Protein AF-A0A024X9T9-F1 (afdb_monomer_lite)

pLDDT: mean 81.85, std 11.1, range [50.44, 95.12]

Radius of gyration: 15.65 Å; chains: 1; bounding box: 32×26×50 Å

Organism: Plasmodium falciparum (isolate Camp / Malaysia) (NCBI:txid5835)

Foldseek 3Di:
DDDKDKDKDKDADDDDCVPDVQDPVNVVVVLVVQVPDPDDPQVVVVVVVLVVLCVPPNDPVCCQQCVQWGWPDDDSVRRMTMIMGIPHRD

Structure (mmCIF, N/CA/C/O backbone):
data_AF-A0A024X9T9-F1
#
_entry.id   AF-A0A024X9T9-F1
#
loop_
_atom_site.group_PDB
_atom_site.id
_atom_site.type_symbol
_atom_site.label_atom_id
_atom_site.label_alt_id
_atom_site.label_comp_id
_atom_site.label_asym_id
_atom_site.label_entity_id
_atom_site.label_seq_id
_atom_site.pdbx_PDB_ins_code
_atom_site.Cartn_x
_atom_site.Cartn_y
_atom_site.Cartn_z
_atom_site.occupancy
_atom_site.B_iso_or_equiv
_atom_site.auth_seq_id
_atom_site.auth_comp_id
_atom_site.auth_asym_id
_atom_site.auth_atom_id
_atom_site.pdbx_PDB_model_num
ATOM 1 N N . MET A 1 1 ? 9.296 -2.477 -29.868 1.00 61.12 1 MET A N 1
ATOM 2 C CA . MET A 1 1 ? 8.922 -1.812 -28.599 1.00 61.12 1 MET A CA 1
ATOM 3 C C . MET A 1 1 ? 7.997 -2.748 -27.840 1.00 61.12 1 MET A C 1
ATOM 5 O O . MET A 1 1 ? 7.037 -3.216 -28.438 1.00 61.12 1 MET A O 1
ATOM 9 N N . VAL A 1 2 ? 8.303 -3.080 -26.584 1.00 68.44 2 VAL A N 1
ATOM 10 C CA . VAL A 1 2 ? 7.422 -3.920 -25.748 1.00 68.44 2 VAL A CA 1
ATOM 11 C C . VAL A 1 2 ? 6.157 -3.120 -25.422 1.00 68.44 2 VAL A C 1
ATOM 13 O O . VAL A 1 2 ? 6.248 -1.938 -25.087 1.00 68.44 2 VAL A O 1
ATOM 16 N N . LYS A 1 3 ? 4.976 -3.729 -25.569 1.00 78.19 3 LYS A N 1
ATOM 17 C CA . LYS A 1 3 ? 3.698 -3.082 -25.251 1.00 78.19 3 LYS A CA 1
ATOM 18 C C . LYS A 1 3 ? 3.629 -2.819 -23.743 1.00 78.19 3 LYS A C 1
ATOM 20 O O . LYS A 1 3 ? 3.875 -3.719 -22.944 1.00 78.19 3 LYS A O 1
ATOM 25 N N . LYS A 1 4 ? 3.315 -1.578 -23.363 1.00 80.31 4 LYS A N 1
ATOM 26 C CA . LYS A 1 4 ? 3.096 -1.218 -21.962 1.00 80.31 4 LYS A CA 1
ATOM 27 C C . LYS A 1 4 ? 1.715 -1.703 -21.537 1.00 80.31 4 LYS A C 1
ATOM 29 O O . LYS A 1 4 ? 0.711 -1.159 -21.994 1.00 80.31 4 LYS A O 1
ATOM 34 N N . ASP A 1 5 ? 1.687 -2.672 -20.636 1.00 85.94 5 ASP A N 1
ATOM 35 C CA . ASP A 1 5 ? 0.467 -3.182 -20.029 1.00 85.94 5 ASP A CA 1
ATOM 36 C C . ASP A 1 5 ? 0.316 -2.597 -18.625 1.00 85.94 5 ASP A C 1
ATOM 38 O O . ASP A 1 5 ? 1.274 -2.506 -17.850 1.00 85.94 5 ASP A O 1
ATOM 42 N N . ASN A 1 6 ? -0.902 -2.159 -18.313 1.00 88.62 6 ASN A N 1
ATOM 43 C CA . ASN A 1 6 ? -1.257 -1.733 -16.968 1.00 88.62 6 ASN A CA 1
ATOM 44 C C . ASN A 1 6 ? -1.629 -2.971 -16.151 1.00 88.62 6 ASN A C 1
ATOM 46 O O . ASN A 1 6 ? -2.370 -3.832 -16.619 1.00 88.62 6 ASN A O 1
ATOM 50 N N . ILE A 1 7 ? -1.125 -3.032 -14.926 1.00 90.44 7 ILE A N 1
ATOM 51 C CA . ILE A 1 7 ? -1.399 -4.097 -13.968 1.00 90.44 7 ILE A CA 1
ATOM 52 C C . ILE A 1 7 ? -2.104 -3.454 -12.779 1.00 90.44 7 ILE A C 1
ATOM 54 O O . ILE A 1 7 ? -1.634 -2.445 -12.248 1.00 90.44 7 ILE A O 1
ATOM 58 N N . TRP A 1 8 ? -3.219 -4.045 -12.359 1.00 93.88 8 TRP A N 1
ATOM 59 C CA . TRP A 1 8 ? -3.954 -3.636 -11.168 1.00 93.88 8 TRP A CA 1
ATOM 60 C C . TRP A 1 8 ? -3.881 -4.746 -10.133 1.00 93.88 8 TRP A C 1
ATOM 62 O O . TRP A 1 8 ? -4.175 -5.899 -10.438 1.00 93.88 8 TRP A O 1
ATOM 72 N N . VAL A 1 9 ? -3.493 -4.392 -8.914 1.00 93.12 9 VAL A N 1
ATOM 73 C CA . VAL A 1 9 ? -3.391 -5.325 -7.794 1.00 93.12 9 VAL A CA 1
ATOM 74 C C . VAL A 1 9 ? -4.387 -4.888 -6.733 1.00 93.12 9 VAL A C 1
ATOM 76 O O . VAL A 1 9 ? -4.279 -3.783 -6.201 1.00 93.12 9 VAL A O 1
ATOM 79 N N . LEU A 1 10 ? -5.369 -5.746 -6.451 1.00 95.12 10 LEU A N 1
ATOM 80 C CA . LEU A 1 10 ? -6.282 -5.569 -5.328 1.00 95.12 10 LEU A CA 1
ATOM 81 C C . LEU A 1 10 ? -5.595 -6.066 -4.056 1.00 95.12 10 LEU A C 1
ATOM 83 O O . LEU A 1 10 ? -5.195 -7.226 -3.966 1.00 95.12 10 LEU A O 1
ATOM 87 N N . CYS A 1 11 ? -5.488 -5.189 -3.069 1.00 93.06 11 CYS A N 1
ATOM 88 C CA . CYS A 1 11 ? -4.879 -5.470 -1.782 1.00 93.06 11 CYS A CA 1
ATOM 89 C C . CYS A 1 11 ? -5.900 -5.285 -0.665 1.00 93.06 11 CYS A C 1
ATOM 91 O O . CYS A 1 11 ? -6.798 -4.446 -0.752 1.00 93.06 11 CYS A O 1
ATOM 93 N N . LYS A 1 12 ? -5.729 -6.056 0.409 1.00 91.19 12 LYS A N 1
ATOM 94 C CA . LYS A 1 12 ? -6.526 -5.949 1.627 1.00 91.19 12 LYS A CA 1
ATOM 95 C C . LYS A 1 12 ? -5.612 -5.618 2.803 1.00 91.19 12 LYS A C 1
ATOM 97 O O . LYS A 1 12 ? -4.541 -6.205 2.938 1.00 91.19 12 LYS A O 1
ATOM 102 N N . LEU A 1 13 ? -6.030 -4.651 3.610 1.00 85.69 13 LEU A N 1
ATOM 103 C CA . LEU A 1 13 ? -5.375 -4.245 4.844 1.00 85.69 13 LEU A CA 1
ATOM 104 C C . LEU A 1 13 ? -5.731 -5.247 5.939 1.00 85.69 13 LEU A C 1
ATOM 106 O O . LEU A 1 13 ? -6.907 -5.490 6.221 1.00 85.69 13 LEU A O 1
ATOM 110 N N . TYR A 1 14 ? -4.695 -5.806 6.548 1.00 80.19 14 TYR A N 1
ATOM 111 C CA . TYR A 1 14 ? -4.792 -6.697 7.692 1.00 80.19 14 TYR A CA 1
ATOM 112 C C . TYR A 1 14 ? -3.960 -6.123 8.835 1.00 80.19 14 TYR A C 1
ATOM 114 O O . TYR A 1 14 ? -2.884 -5.572 8.600 1.00 80.19 14 TYR A O 1
ATOM 122 N N . LEU A 1 15 ? -4.465 -6.262 10.056 1.00 73.12 15 LEU A N 1
ATOM 123 C CA . LEU A 1 15 ? -3.655 -6.138 11.260 1.00 73.12 15 LEU A CA 1
ATOM 124 C C . LEU A 1 15 ? -3.020 -7.506 11.500 1.00 73.12 15 LEU A C 1
ATOM 126 O O . LEU A 1 15 ? -3.707 -8.525 11.449 1.00 73.12 15 LEU A O 1
ATOM 130 N N . ASP A 1 16 ? -1.701 -7.539 11.661 1.00 67.12 16 ASP A N 1
ATOM 131 C CA . ASP A 1 16 ? -1.000 -8.791 11.922 1.00 67.12 16 ASP A CA 1
ATOM 132 C C . ASP A 1 16 ? -1.215 -9.193 13.388 1.00 67.12 16 ASP A C 1
ATOM 134 O O . ASP A 1 16 ? -0.714 -8.542 14.305 1.00 67.12 16 ASP A O 1
ATOM 138 N N . GLU A 1 17 ? -1.959 -10.277 13.608 1.00 60.06 17 GLU A N 1
ATOM 139 C CA . GLU A 1 17 ? -2.214 -10.857 14.935 1.00 60.06 17 GLU A CA 1
ATOM 140 C C . GLU A 1 17 ? -0.935 -11.443 15.571 1.00 60.06 17 GLU A C 1
ATOM 142 O O . GLU A 1 17 ? -0.907 -11.758 16.761 1.00 60.06 17 GLU A O 1
ATOM 147 N N . LYS A 1 18 ? 0.151 -11.608 14.800 1.00 55.66 18 LYS A N 1
ATOM 148 C CA . LYS A 1 18 ? 1.339 -12.354 15.242 1.00 55.66 18 LYS A CA 1
ATOM 149 C C . LYS A 1 18 ? 2.208 -11.651 16.281 1.00 55.66 18 LYS A C 1
ATOM 151 O O . LYS A 1 18 ? 2.980 -12.336 16.945 1.00 55.66 18 LYS A O 1
ATOM 156 N N . ASN A 1 19 ? 2.089 -10.334 16.453 1.00 50.44 19 ASN A N 1
ATOM 157 C CA . ASN A 1 19 ? 2.919 -9.590 17.414 1.00 50.44 19 ASN A CA 1
ATOM 158 C C . ASN A 1 19 ? 2.187 -9.151 18.683 1.00 50.44 19 ASN A C 1
ATOM 160 O O . ASN A 1 19 ? 2.827 -8.692 19.624 1.00 50.44 19 ASN A O 1
ATOM 164 N N . THR A 1 20 ? 0.874 -9.344 18.757 1.00 51.59 20 THR A N 1
ATOM 165 C CA . THR A 1 20 ? 0.091 -8.988 19.939 1.00 51.59 20 THR A CA 1
ATOM 166 C C . THR A 1 20 ? -1.237 -9.719 19.858 1.00 51.59 20 THR A C 1
ATOM 168 O O . THR A 1 20 ? -1.899 -9.654 18.826 1.00 51.59 20 THR A O 1
ATOM 171 N N . GLN A 1 21 ? -1.657 -10.354 20.954 1.00 55.16 21 GLN A N 1
ATOM 172 C CA . GLN A 1 21 ? -3.067 -10.662 21.201 1.00 55.16 21 GLN A CA 1
ATOM 173 C C . GLN A 1 21 ? -3.833 -9.330 21.284 1.00 55.16 21 GLN A C 1
ATOM 175 O O . GLN A 1 21 ? -4.152 -8.854 22.371 1.00 55.16 21 GLN A O 1
ATOM 180 N N . LEU A 1 22 ? -4.033 -8.668 20.143 1.00 57.50 22 LEU A N 1
ATOM 181 C CA . LEU A 1 22 ? -4.843 -7.468 20.052 1.00 57.50 22 LEU A CA 1
ATOM 182 C C . LEU A 1 22 ? -6.278 -7.923 20.277 1.00 57.50 22 LEU A C 1
ATOM 184 O O . LEU A 1 22 ? -6.863 -8.635 19.462 1.00 57.50 22 LEU A O 1
ATOM 188 N N . ASN A 1 23 ? -6.848 -7.552 21.418 1.00 63.81 23 ASN A N 1
ATOM 189 C CA . ASN A 1 23 ? -8.281 -7.725 21.614 1.00 63.81 23 ASN A CA 1
ATOM 190 C C . ASN A 1 23 ? -9.011 -6.863 20.573 1.00 63.81 23 ASN A C 1
ATOM 192 O O . ASN A 1 23 ? -8.530 -5.783 20.237 1.00 63.81 23 ASN A O 1
ATOM 196 N N . LYS A 1 24 ? -10.197 -7.287 20.111 1.00 67.00 24 LYS A N 1
ATOM 197 C CA . LYS A 1 24 ? -11.012 -6.557 19.109 1.00 67.00 24 LYS A CA 1
ATOM 198 C C . LYS A 1 24 ? -11.129 -5.044 19.374 1.00 67.00 24 LYS A C 1
ATOM 200 O O . LYS A 1 24 ? -11.132 -4.257 18.439 1.00 67.00 24 LYS A O 1
ATOM 205 N N . LEU A 1 25 ? -11.149 -4.643 20.648 1.00 66.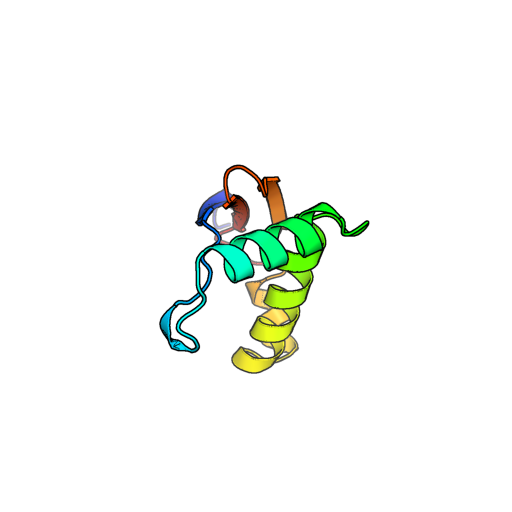56 25 LEU A N 1
ATOM 206 C CA . LEU A 1 25 ? -11.127 -3.240 21.081 1.00 66.56 25 LEU A CA 1
ATOM 207 C C . LEU A 1 25 ? -9.920 -2.451 20.543 1.00 66.56 25 LEU A C 1
ATOM 209 O O . LEU A 1 25 ? -10.083 -1.330 20.082 1.00 66.56 25 LEU A O 1
ATOM 213 N N . GLN A 1 26 ? -8.722 -3.036 20.567 1.00 69.50 26 GLN A N 1
ATOM 214 C CA . GLN A 1 26 ? -7.494 -2.373 20.124 1.00 69.50 26 GLN A CA 1
ATOM 215 C C . GLN A 1 26 ? -7.407 -2.284 18.595 1.00 69.50 26 GLN A C 1
ATOM 217 O O . GLN A 1 26 ? -6.882 -1.304 18.071 1.00 69.50 26 GLN A O 1
ATOM 222 N N . GLU A 1 27 ? -7.947 -3.271 17.872 1.00 68.94 27 GLU A N 1
ATOM 223 C CA . GLU A 1 27 ? -8.087 -3.171 16.414 1.00 68.94 27 GLU A CA 1
ATOM 224 C C . GLU A 1 27 ? -9.021 -2.020 16.032 1.00 68.94 27 GLU A C 1
ATOM 226 O O . GLU A 1 27 ? -8.669 -1.189 15.192 1.00 68.94 27 GLU A O 1
ATOM 231 N N . ASP A 1 28 ? -10.184 -1.941 16.685 1.00 72.75 28 ASP A N 1
ATOM 232 C CA . ASP A 1 28 ? -11.151 -0.864 16.475 1.00 72.75 28 ASP A CA 1
ATOM 233 C C . ASP A 1 28 ? -10.544 0.507 16.793 1.00 72.75 28 ASP A C 1
ATOM 235 O O . ASP A 1 28 ? -10.814 1.480 16.088 1.00 72.75 28 ASP A O 1
ATOM 239 N N . ASP A 1 29 ? -9.687 0.596 17.809 1.00 78.94 29 ASP A N 1
ATOM 240 C CA . ASP A 1 29 ? -8.996 1.835 18.158 1.00 78.94 29 ASP A CA 1
ATOM 241 C C . ASP A 1 29 ? -7.985 2.259 17.084 1.00 78.94 29 ASP A C 1
ATOM 243 O O . ASP A 1 29 ? -7.950 3.434 16.719 1.00 78.94 29 ASP A O 1
ATOM 247 N N . ILE A 1 30 ? -7.224 1.330 16.493 1.00 79.12 30 ILE A N 1
ATOM 248 C CA . ILE A 1 30 ? -6.316 1.647 15.375 1.00 79.12 30 ILE A CA 1
ATOM 249 C C . ILE A 1 30 ? -7.108 2.111 14.150 1.00 79.12 30 ILE A C 1
ATOM 251 O O . ILE A 1 30 ? -6.752 3.117 13.531 1.00 79.12 30 ILE A O 1
ATOM 255 N N . PHE A 1 31 ? -8.206 1.431 13.809 1.00 81.00 31 PHE A N 1
ATOM 256 C CA . PHE A 1 31 ? -9.058 1.865 12.701 1.00 81.00 31 PHE A CA 1
ATOM 257 C C . PHE A 1 31 ? -9.661 3.245 12.954 1.00 81.00 31 PHE A C 1
ATOM 259 O O . PHE A 1 31 ? -9.640 4.072 12.045 1.00 81.00 31 PHE A O 1
ATOM 266 N N . LYS A 1 32 ? -10.114 3.540 14.179 1.00 82.50 32 LYS A N 1
ATOM 267 C CA . LYS A 1 32 ? -10.583 4.881 14.559 1.00 82.50 32 LYS A CA 1
ATOM 268 C C . LYS A 1 32 ? -9.478 5.923 14.454 1.00 82.50 32 LYS A C 1
ATOM 270 O O . LYS A 1 32 ? -9.742 7.020 13.981 1.00 82.50 32 LYS A O 1
ATOM 275 N N . ILE A 1 33 ? -8.247 5.607 14.857 1.00 84.00 33 ILE A N 1
ATOM 276 C CA . ILE A 1 33 ? -7.106 6.524 14.724 1.00 84.00 33 ILE A CA 1
ATOM 277 C C . ILE A 1 33 ? -6.853 6.851 13.249 1.00 84.00 33 ILE A C 1
ATOM 279 O O . ILE A 1 33 ? -6.700 8.019 12.900 1.00 84.00 33 ILE A O 1
ATOM 283 N N . ILE A 1 34 ? -6.853 5.842 12.373 1.00 83.44 34 ILE A N 1
ATOM 284 C CA . ILE A 1 34 ? -6.660 6.050 10.932 1.00 83.44 34 ILE A CA 1
ATOM 285 C C . ILE A 1 34 ? -7.855 6.802 10.328 1.00 83.44 34 ILE A C 1
ATOM 287 O O . ILE A 1 34 ? -7.658 7.670 9.485 1.00 83.44 34 ILE A O 1
ATOM 291 N N . GLN A 1 35 ? -9.081 6.516 10.766 1.00 84.19 35 GLN A N 1
ATOM 292 C CA . GLN A 1 35 ? -10.293 7.193 10.297 1.00 84.19 35 GLN A CA 1
ATOM 293 C C . GLN A 1 35 ? -10.344 8.665 10.726 1.00 84.19 35 GLN A C 1
ATOM 295 O O . GLN A 1 35 ? -10.775 9.514 9.953 1.00 84.19 35 GLN A O 1
ATOM 300 N N . ASN A 1 36 ? -9.879 8.964 11.940 1.00 85.44 36 ASN A N 1
ATOM 301 C CA . ASN A 1 36 ? -9.803 10.316 12.492 1.00 85.44 36 ASN A CA 1
ATOM 302 C C . ASN A 1 36 ? -8.550 11.075 12.028 1.00 85.44 36 ASN A C 1
ATOM 304 O O . ASN A 1 36 ? -8.373 12.246 12.366 1.00 85.44 36 ASN A O 1
ATOM 308 N N . SER A 1 37 ? -7.662 10.420 11.278 1.00 82.75 37 SER A N 1
ATOM 309 C CA . SER A 1 37 ? -6.513 11.065 10.661 1.00 82.75 37 SER A CA 1
ATOM 310 C C . SER A 1 37 ? -6.977 12.015 9.560 1.00 82.75 37 SER A C 1
ATOM 312 O O . SER A 1 37 ? -7.734 11.638 8.669 1.00 82.75 37 SER A O 1
ATOM 314 N N . ASN A 1 38 ? -6.442 13.236 9.557 1.00 83.44 38 ASN A N 1
ATOM 315 C CA . ASN A 1 38 ? -6.616 14.164 8.435 1.00 83.44 38 ASN A CA 1
ATOM 316 C C . ASN A 1 38 ? -5.788 13.757 7.200 1.00 83.44 38 ASN A C 1
ATOM 318 O O . ASN A 1 38 ? -5.848 14.426 6.167 1.00 83.44 38 ASN A O 1
ATOM 322 N N . THR A 1 39 ? -5.000 12.681 7.293 1.00 87.00 39 THR A N 1
ATOM 323 C CA . THR A 1 39 ? -4.176 12.176 6.196 1.00 87.00 39 THR A CA 1
ATOM 324 C C . THR A 1 39 ? -4.940 11.108 5.409 1.00 87.00 39 THR A C 1
ATOM 326 O O . THR A 1 39 ? -5.334 10.091 5.985 1.00 87.00 39 THR A O 1
ATOM 329 N N . PRO A 1 40 ? -5.109 11.266 4.083 1.00 87.75 40 PRO A N 1
ATOM 330 C CA . PRO A 1 40 ? -5.771 10.263 3.260 1.00 87.75 40 PRO A CA 1
ATOM 331 C C . PRO A 1 40 ? -5.078 8.896 3.330 1.00 87.75 40 PRO A C 1
ATOM 333 O O . PRO A 1 40 ? -3.853 8.804 3.247 1.00 87.75 40 PRO A O 1
ATOM 336 N N . LEU A 1 41 ? -5.861 7.813 3.378 1.00 87.69 41 LEU A N 1
ATOM 337 C CA . LEU A 1 41 ? -5.340 6.444 3.497 1.00 87.69 41 LEU A CA 1
ATOM 338 C C . LEU A 1 41 ? -4.319 6.084 2.404 1.00 87.69 41 LEU A C 1
ATOM 340 O O . LEU A 1 41 ? -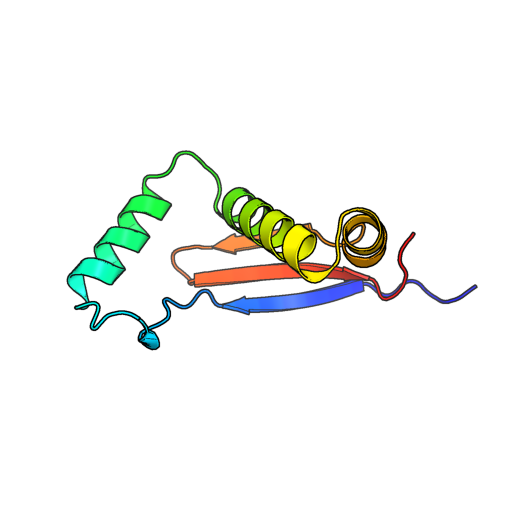3.323 5.419 2.678 1.00 87.69 41 LEU A O 1
ATOM 344 N N . PHE A 1 42 ? -4.530 6.542 1.167 1.00 88.88 42 PHE A N 1
ATOM 345 C CA . PHE A 1 42 ? -3.588 6.274 0.079 1.00 88.88 42 PHE A CA 1
ATOM 346 C C . PHE A 1 42 ? -2.209 6.911 0.325 1.00 88.88 42 PHE A C 1
ATOM 348 O O . PHE A 1 42 ? -1.209 6.354 -0.117 1.00 88.88 42 PHE A O 1
ATOM 355 N N . VAL A 1 43 ? -2.141 8.047 1.033 1.00 89.62 43 VAL A N 1
ATOM 356 C CA . VAL A 1 43 ? -0.874 8.703 1.392 1.00 89.62 43 VAL A CA 1
ATOM 357 C C . VAL A 1 43 ? -0.136 7.849 2.414 1.00 89.62 43 VAL A C 1
ATOM 359 O O . VAL A 1 43 ? 1.015 7.502 2.177 1.00 89.62 43 VAL A O 1
ATOM 362 N N . LEU A 1 44 ? -0.825 7.410 3.472 1.00 89.31 44 LEU A N 1
ATOM 363 C CA . LEU A 1 44 ? -0.245 6.544 4.507 1.00 89.31 44 LEU A CA 1
ATOM 364 C C . LEU A 1 44 ? 0.321 5.246 3.915 1.00 89.31 44 LEU A C 1
ATOM 366 O O . LEU A 1 44 ? 1.459 4.869 4.187 1.00 89.31 44 LEU A O 1
ATOM 370 N N . ILE A 1 45 ? -0.453 4.580 3.051 1.00 90.12 45 ILE A N 1
ATOM 371 C CA . ILE A 1 45 ? -0.005 3.354 2.379 1.00 90.12 45 ILE A CA 1
ATOM 372 C C . ILE A 1 45 ? 1.204 3.650 1.482 1.00 90.12 45 ILE A C 1
ATOM 374 O O . ILE A 1 45 ? 2.148 2.860 1.443 1.00 90.12 45 ILE A O 1
ATOM 378 N N . LYS A 1 46 ? 1.201 4.777 0.756 1.00 88.81 46 LYS A N 1
ATOM 379 C CA . LYS A 1 46 ? 2.309 5.150 -0.129 1.00 88.81 46 LYS A CA 1
ATOM 380 C C . LYS A 1 46 ? 3.590 5.421 0.655 1.00 88.81 46 LYS A C 1
ATOM 382 O O . LYS A 1 46 ? 4.639 4.939 0.240 1.00 88.81 46 LYS A O 1
ATOM 387 N N . GLU A 1 47 ? 3.507 6.142 1.768 1.00 89.31 47 GLU A N 1
ATOM 388 C CA . GLU A 1 47 ? 4.645 6.445 2.640 1.00 89.31 47 GLU A CA 1
ATOM 389 C C . GLU A 1 47 ? 5.261 5.175 3.229 1.00 89.31 47 GLU A C 1
ATOM 391 O O . GLU A 1 47 ? 6.474 4.974 3.131 1.00 89.31 47 GLU A O 1
ATOM 396 N N . GLU A 1 48 ? 4.430 4.281 3.769 1.00 88.31 48 GLU A N 1
ATOM 397 C CA . GLU A 1 48 ? 4.897 3.019 4.344 1.00 88.31 48 GLU A CA 1
ATOM 398 C C . GLU A 1 48 ? 5.534 2.122 3.275 1.00 88.31 48 GLU A C 1
ATOM 400 O O . GLU A 1 48 ? 6.610 1.551 3.470 1.00 88.31 48 GLU A O 1
ATOM 405 N N . PHE A 1 49 ? 4.923 2.058 2.092 1.00 87.75 49 PHE A N 1
ATOM 406 C CA . PHE A 1 49 ? 5.489 1.336 0.962 1.00 87.75 49 PHE A CA 1
ATOM 407 C C . PHE A 1 49 ? 6.830 1.932 0.522 1.00 87.75 49 PHE A C 1
ATOM 409 O O . PHE A 1 49 ? 7.796 1.207 0.300 1.00 87.75 49 PHE A O 1
ATOM 416 N N . ASP A 1 50 ? 6.920 3.256 0.425 1.00 87.00 50 ASP A N 1
ATOM 417 C CA . ASP A 1 50 ? 8.124 3.965 0.009 1.00 87.00 50 ASP A CA 1
ATOM 418 C C . ASP A 1 50 ? 9.269 3.820 1.019 1.00 87.00 50 ASP A C 1
ATOM 420 O O . ASP A 1 50 ? 10.435 3.768 0.605 1.00 87.00 50 ASP A O 1
ATOM 424 N N . LYS A 1 51 ? 8.954 3.743 2.313 1.00 90.25 51 LYS A N 1
ATOM 425 C CA . LYS A 1 51 ? 9.900 3.454 3.393 1.00 90.25 51 LYS A CA 1
ATOM 426 C C . LYS A 1 51 ? 10.422 2.022 3.291 1.00 90.25 51 LYS A C 1
ATOM 428 O O . LYS A 1 51 ? 11.634 1.823 3.226 1.00 90.25 51 LYS A O 1
ATOM 433 N N . ASN A 1 52 ? 9.531 1.039 3.185 1.00 89.19 52 ASN A N 1
ATOM 434 C CA . ASN A 1 52 ? 9.919 -0.369 3.079 1.00 89.19 52 ASN A CA 1
ATOM 435 C C . ASN A 1 52 ? 10.682 -0.653 1.782 1.00 89.19 52 ASN A C 1
ATOM 437 O O . ASN A 1 52 ? 11.722 -1.307 1.801 1.00 89.19 52 ASN A O 1
ATOM 441 N N . ALA A 1 53 ? 10.248 -0.085 0.658 1.00 87.50 53 ALA A N 1
ATOM 442 C CA . ALA A 1 53 ? 10.951 -0.215 -0.610 1.00 87.50 53 ALA A CA 1
ATOM 443 C C . ALA A 1 53 ? 12.373 0.364 -0.549 1.00 87.50 53 ALA A C 1
ATOM 445 O O . ALA A 1 53 ? 13.292 -0.198 -1.142 1.00 87.50 53 ALA A O 1
ATOM 446 N N . LEU A 1 54 ? 12.572 1.469 0.178 1.00 89.00 54 LEU A N 1
ATOM 447 C CA . LEU A 1 54 ? 13.903 2.033 0.380 1.00 89.00 54 LEU A CA 1
ATOM 448 C C . LEU A 1 54 ? 14.799 1.082 1.185 1.00 89.00 54 LEU A C 1
ATOM 450 O O . LEU A 1 54 ? 15.963 0.929 0.828 1.00 89.00 54 LEU A O 1
ATOM 454 N N . ILE A 1 55 ? 14.259 0.439 2.225 1.00 91.38 55 ILE A N 1
ATOM 455 C CA . ILE A 1 55 ? 14.987 -0.523 3.066 1.00 91.38 55 ILE A CA 1
ATOM 456 C C . ILE A 1 55 ? 15.377 -1.769 2.262 1.00 91.38 55 ILE A C 1
ATOM 458 O O . ILE A 1 55 ? 16.532 -2.182 2.302 1.00 91.38 55 ILE A O 1
ATOM 462 N N . PHE A 1 56 ? 14.438 -2.354 1.513 1.00 88.56 56 PHE A N 1
ATOM 463 C CA . PHE A 1 56 ? 14.665 -3.625 0.819 1.00 88.56 56 PHE A CA 1
ATOM 464 C C . PHE A 1 56 ? 15.460 -3.492 -0.483 1.00 88.56 56 PHE A C 1
ATOM 466 O O . PHE A 1 56 ? 16.252 -4.372 -0.805 1.00 88.56 56 PHE A O 1
ATOM 473 N N . TYR A 1 57 ? 15.252 -2.413 -1.241 1.00 86.94 57 TYR A N 1
ATOM 474 C CA . TYR A 1 57 ? 15.808 -2.275 -2.592 1.00 86.94 57 TYR A CA 1
ATOM 475 C C . TYR A 1 57 ? 16.840 -1.144 -2.707 1.00 86.94 57 TYR A C 1
ATOM 477 O O . TYR A 1 57 ? 17.557 -1.051 -3.702 1.00 86.94 57 TYR A O 1
ATOM 485 N N . GLY A 1 58 ? 16.940 -0.259 -1.714 1.00 88.69 58 GLY A N 1
ATOM 486 C CA . GLY A 1 58 ? 17.763 0.943 -1.813 1.00 88.69 58 GLY A CA 1
ATOM 487 C C . GLY A 1 58 ? 17.190 1.984 -2.783 1.00 88.69 58 GLY A C 1
ATOM 488 O O . GLY A 1 58 ? 16.223 1.762 -3.515 1.00 88.69 58 GLY A O 1
ATOM 489 N N . LYS A 1 59 ? 17.793 3.178 -2.795 1.00 85.94 59 LYS A N 1
ATOM 490 C CA . LYS A 1 59 ? 17.245 4.355 -3.497 1.00 85.94 59 LYS A CA 1
ATOM 491 C C . LYS A 1 59 ? 17.133 4.162 -5.017 1.00 85.94 59 LYS A C 1
ATOM 493 O O . LYS A 1 59 ? 16.143 4.579 -5.616 1.00 85.94 59 LYS A O 1
ATOM 498 N N . ILE A 1 60 ? 18.136 3.531 -5.631 1.00 80.00 60 ILE A N 1
ATOM 499 C CA . IL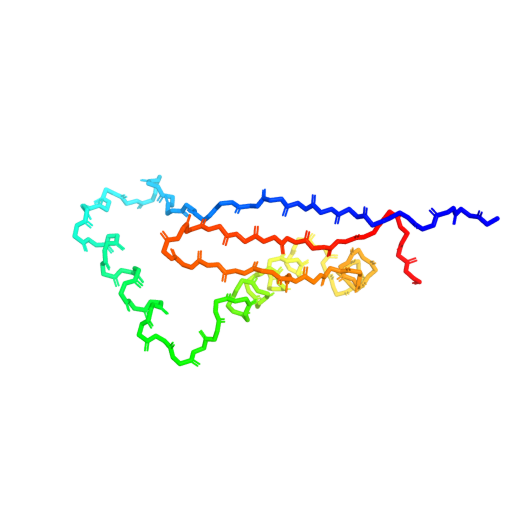E A 1 60 ? 18.231 3.369 -7.091 1.00 80.00 60 ILE A CA 1
ATOM 500 C C . ILE A 1 60 ? 17.166 2.387 -7.591 1.00 80.00 60 ILE A C 1
ATOM 502 O O . ILE A 1 60 ? 16.319 2.763 -8.400 1.00 80.00 60 ILE A O 1
ATOM 506 N N . PHE A 1 61 ? 17.139 1.161 -7.062 1.00 78.44 61 PHE A N 1
ATOM 507 C CA . PHE A 1 61 ? 16.161 0.157 -7.490 1.00 78.44 61 PHE A CA 1
ATOM 508 C C . PHE A 1 61 ? 14.734 0.521 -7.092 1.00 78.44 61 PHE A C 1
ATOM 510 O O . PHE A 1 61 ? 13.823 0.269 -7.878 1.00 78.44 61 PHE A O 1
ATOM 517 N N . LYS A 1 62 ? 14.526 1.192 -5.946 1.00 82.94 62 LYS A N 1
ATOM 518 C CA . LYS A 1 62 ? 13.207 1.740 -5.599 1.00 82.94 62 LYS A CA 1
ATOM 519 C C . LYS A 1 62 ? 12.683 2.647 -6.711 1.00 82.94 62 LYS A C 1
ATOM 521 O O . LYS A 1 62 ? 11.529 2.529 -7.115 1.00 82.94 62 LYS A O 1
ATOM 526 N N . THR A 1 63 ? 13.534 3.547 -7.201 1.00 80.00 63 THR A N 1
ATOM 527 C CA . THR A 1 63 ? 13.151 4.501 -8.246 1.00 80.00 63 THR A CA 1
ATOM 528 C C . THR A 1 63 ? 12.776 3.766 -9.528 1.00 80.00 63 THR A C 1
ATOM 530 O O . THR A 1 63 ? 11.761 4.084 -10.122 1.00 80.00 63 THR A O 1
ATOM 533 N N . ILE A 1 64 ? 13.524 2.739 -9.930 1.00 77.81 64 ILE A N 1
ATOM 534 C CA . ILE A 1 64 ? 13.260 2.006 -11.178 1.00 77.81 64 ILE A CA 1
ATOM 535 C C . ILE A 1 64 ? 11.988 1.148 -11.075 1.00 77.81 64 ILE A C 1
ATOM 537 O O . ILE A 1 64 ? 11.113 1.228 -11.937 1.00 77.81 64 ILE A O 1
ATOM 541 N N . LEU A 1 65 ? 11.858 0.351 -10.011 1.00 74.50 65 LEU A N 1
ATOM 542 C CA . LEU A 1 65 ? 10.771 -0.623 -9.854 1.00 74.50 65 LEU A CA 1
ATOM 543 C C . LEU A 1 65 ? 9.427 0.027 -9.509 1.00 74.50 65 LEU A C 1
ATOM 545 O O . LEU A 1 65 ? 8.381 -0.470 -9.922 1.00 74.50 65 LEU A O 1
ATOM 549 N N . PHE A 1 66 ? 9.442 1.139 -8.768 1.00 75.69 66 PHE A N 1
ATOM 550 C CA . PHE A 1 66 ? 8.225 1.740 -8.215 1.00 75.69 66 PHE A CA 1
ATOM 551 C C . PHE A 1 66 ? 7.858 3.098 -8.818 1.00 75.69 66 PHE A C 1
ATOM 553 O O . PHE A 1 66 ? 6.851 3.675 -8.414 1.00 75.69 66 PHE A O 1
ATOM 560 N N . ASN A 1 67 ? 8.585 3.588 -9.830 1.00 76.19 67 ASN A N 1
ATOM 561 C CA . ASN A 1 67 ? 8.136 4.730 -10.639 1.00 76.19 67 ASN A CA 1
ATOM 562 C C . ASN A 1 67 ? 6.724 4.542 -11.240 1.00 76.19 67 ASN A C 1
ATOM 564 O O . ASN A 1 67 ? 5.933 5.481 -11.197 1.00 76.19 67 ASN A O 1
ATOM 568 N N . PRO A 1 68 ? 6.338 3.362 -11.773 1.00 77.06 68 PRO A N 1
ATOM 569 C CA . PRO A 1 68 ? 4.985 3.180 -12.299 1.00 77.06 68 PRO A CA 1
ATOM 570 C C . PRO A 1 68 ? 3.915 2.946 -11.219 1.00 77.06 68 PRO A C 1
ATOM 572 O O . PRO A 1 68 ? 2.751 2.774 -11.573 1.00 77.06 68 PRO A O 1
ATOM 575 N N . PHE A 1 69 ? 4.281 2.916 -9.934 1.00 86.06 69 PHE A N 1
ATOM 576 C CA . PHE A 1 69 ? 3.409 2.492 -8.842 1.00 86.06 69 PHE A CA 1
ATOM 577 C C . PHE A 1 69 ? 2.572 3.654 -8.294 1.00 86.06 69 PHE A C 1
ATOM 579 O O . PHE A 1 69 ? 3.106 4.597 -7.705 1.00 86.06 69 PHE A O 1
ATOM 586 N N . SER A 1 70 ? 1.248 3.560 -8.411 1.00 89.44 70 SER A N 1
ATOM 587 C CA . SER A 1 70 ? 0.311 4.496 -7.786 1.00 89.44 70 SER A CA 1
ATOM 588 C C . SER A 1 70 ? -0.842 3.774 -7.098 1.00 89.44 70 SER A C 1
ATOM 590 O O . SER A 1 70 ? -1.254 2.692 -7.508 1.00 89.44 70 SER A O 1
ATOM 592 N N . ILE A 1 71 ? -1.379 4.376 -6.040 1.00 92.75 71 ILE A N 1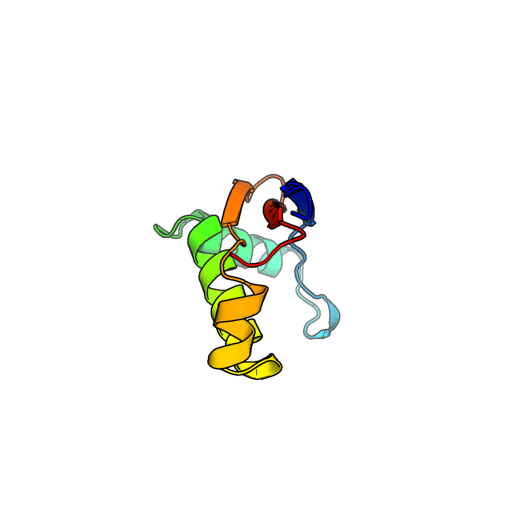
ATOM 593 C CA . ILE A 1 71 ? -2.585 3.885 -5.369 1.00 92.75 71 ILE A CA 1
ATOM 594 C C . ILE A 1 71 ? -3.756 4.662 -5.955 1.00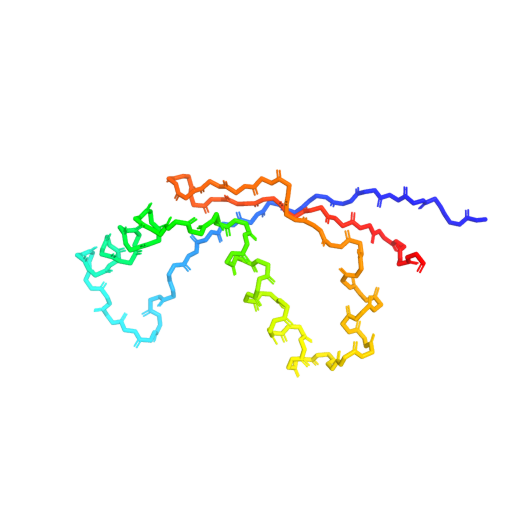 92.75 71 ILE A C 1
ATOM 596 O O . ILE A 1 71 ? -3.824 5.879 -5.806 1.00 92.75 71 ILE A O 1
ATOM 600 N N . ILE A 1 72 ? -4.640 3.970 -6.670 1.00 93.69 72 ILE A N 1
ATOM 601 C CA . ILE A 1 72 ? -5.758 4.602 -7.394 1.00 93.69 72 ILE A CA 1
ATOM 602 C C . ILE A 1 72 ? -7.065 4.578 -6.602 1.00 93.69 72 ILE A C 1
ATOM 604 O O . ILE A 1 72 ? -7.997 5.308 -6.919 1.00 93.69 72 ILE A O 1
ATOM 608 N N . PHE A 1 73 ? -7.136 3.715 -5.594 1.00 93.06 73 PHE A N 1
ATOM 609 C CA . PHE A 1 73 ? -8.287 3.558 -4.724 1.00 93.06 73 PHE A CA 1
ATOM 610 C C . PHE A 1 73 ? -7.804 3.079 -3.363 1.00 93.06 73 PHE A C 1
ATOM 612 O O . PHE A 1 73 ? -6.957 2.188 -3.294 1.00 93.06 73 PHE A O 1
ATOM 619 N N . ALA A 1 74 ? -8.355 3.641 -2.298 1.00 93.00 74 ALA A N 1
ATOM 620 C CA . ALA A 1 74 ? -8.166 3.158 -0.942 1.00 93.00 74 ALA A CA 1
ATOM 621 C C . ALA A 1 74 ? -9.446 3.438 -0.156 1.00 93.00 74 ALA A C 1
ATOM 623 O O . ALA A 1 74 ? -9.948 4.561 -0.173 1.00 93.00 74 ALA A O 1
ATOM 624 N N . ASN A 1 75 ? -9.974 2.422 0.518 1.00 91.00 75 ASN A N 1
ATOM 625 C CA . ASN A 1 75 ? -11.152 2.541 1.362 1.00 91.00 75 ASN A CA 1
ATOM 626 C C . ASN A 1 75 ? -10.896 1.804 2.678 1.00 91.00 75 ASN A C 1
ATOM 628 O O . ASN A 1 75 ? -10.638 0.598 2.689 1.00 91.00 75 ASN A O 1
ATOM 632 N N . LEU A 1 76 ? -10.949 2.558 3.776 1.00 87.88 76 LEU A N 1
ATOM 633 C CA . LEU A 1 76 ? -10.657 2.048 5.110 1.00 87.88 76 LEU A CA 1
ATOM 634 C C . LEU A 1 76 ? -11.769 1.137 5.639 1.00 87.88 76 LEU A C 1
ATOM 636 O O . LEU A 1 76 ? -11.459 0.101 6.217 1.00 87.88 76 LEU A O 1
ATOM 640 N N . GLU A 1 77 ? -13.039 1.478 5.399 1.00 87.81 77 GLU A N 1
ATOM 641 C CA . GLU A 1 77 ? -14.201 0.691 5.846 1.00 87.81 77 GLU A CA 1
ATOM 642 C C . GLU A 1 77 ? -14.197 -0.706 5.221 1.00 87.81 77 GLU A C 1
ATOM 644 O O . GLU A 1 77 ? -14.352 -1.714 5.907 1.00 87.81 77 GLU A O 1
ATOM 649 N N . LEU A 1 78 ? -13.931 -0.773 3.915 1.00 89.12 78 LEU A N 1
ATOM 650 C CA . LEU A 1 78 ? -13.782 -2.024 3.176 1.00 89.12 78 LEU A CA 1
ATOM 651 C C . LEU A 1 78 ? -12.420 -2.691 3.418 1.00 89.12 78 LEU A C 1
ATOM 653 O O . LEU A 1 78 ? -12.223 -3.841 3.029 1.00 89.12 78 LEU A O 1
ATOM 657 N N . ARG A 1 79 ? -11.474 -1.977 4.044 1.00 88.44 79 ARG A N 1
ATOM 658 C CA . ARG A 1 79 ? -10.084 -2.396 4.271 1.00 88.44 79 ARG A CA 1
ATOM 659 C C . ARG A 1 79 ? -9.384 -2.832 2.984 1.00 88.44 79 ARG A C 1
ATOM 661 O O . ARG A 1 79 ? -8.569 -3.746 3.010 1.00 88.44 79 ARG A O 1
ATOM 668 N N . ILE A 1 80 ? -9.688 -2.208 1.851 1.00 93.12 80 ILE A N 1
ATOM 669 C CA . ILE A 1 80 ? -9.087 -2.556 0.556 1.00 93.12 80 ILE A CA 1
ATOM 670 C C . ILE A 1 80 ? -8.460 -1.340 -0.108 1.00 93.12 80 ILE A C 1
ATOM 672 O O . ILE A 1 80 ? -8.890 -0.200 0.073 1.00 93.12 80 ILE A O 1
ATOM 676 N N . PHE A 1 81 ? -7.455 -1.596 -0.933 1.00 94.31 81 PHE A N 1
ATOM 677 C CA . PHE A 1 81 ? -6.856 -0.599 -1.803 1.00 94.31 81 PHE A CA 1
ATOM 678 C C . PHE A 1 81 ? -6.401 -1.243 -3.108 1.00 94.31 81 PHE A C 1
ATOM 680 O O . PHE A 1 81 ? -6.185 -2.452 -3.180 1.00 94.31 81 PHE A O 1
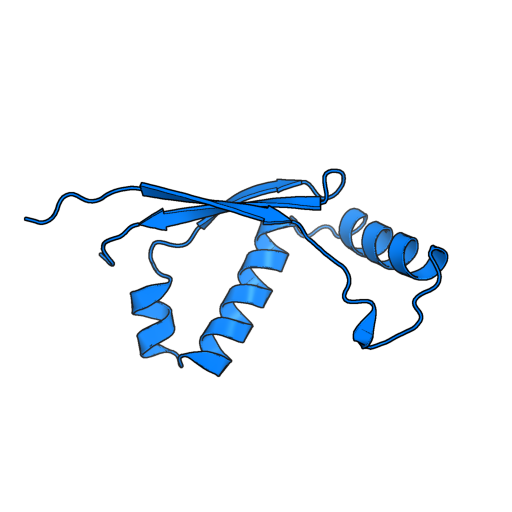ATOM 687 N N . ILE A 1 82 ? -6.285 -0.433 -4.155 1.00 95.12 82 ILE A N 1
ATOM 688 C CA . ILE A 1 82 ? -5.864 -0.888 -5.477 1.00 95.12 82 ILE A CA 1
ATOM 689 C C . ILE A 1 82 ? -4.590 -0.157 -5.862 1.00 95.12 82 ILE A C 1
ATOM 691 O O . ILE A 1 82 ? -4.552 1.075 -5.943 1.00 95.12 82 ILE A O 1
ATOM 695 N N . ILE A 1 83 ? -3.565 -0.944 -6.149 1.00 94.06 83 ILE A N 1
ATOM 696 C CA . ILE A 1 83 ? -2.323 -0.481 -6.747 1.00 94.06 83 ILE A CA 1
ATOM 697 C C . ILE A 1 83 ? -2.463 -0.580 -8.261 1.00 94.06 83 ILE A C 1
ATOM 699 O O . ILE A 1 83 ? -2.878 -1.609 -8.790 1.00 94.06 83 ILE A O 1
ATOM 703 N N . LYS A 1 84 ? -2.045 0.465 -8.963 1.00 92.06 84 LYS A N 1
ATOM 704 C CA . LYS A 1 84 ? -1.778 0.445 -10.395 1.00 92.06 84 LYS A CA 1
ATOM 705 C C . LYS A 1 84 ? -0.268 0.457 -10.618 1.00 92.06 84 LYS A C 1
ATOM 707 O O . LYS A 1 84 ? 0.440 1.263 -10.025 1.00 92.06 84 LYS A O 1
ATOM 712 N N . THR A 1 85 ? 0.213 -0.423 -11.488 1.00 90.62 85 THR A N 1
ATOM 713 C CA . THR A 1 85 ? 1.608 -0.480 -11.945 1.00 90.62 85 THR A CA 1
ATOM 714 C C . THR A 1 85 ? 1.674 -0.858 -13.430 1.00 90.62 85 THR A C 1
ATOM 716 O O . THR A 1 85 ? 0.641 -0.975 -14.093 1.00 90.62 85 THR A O 1
ATOM 719 N N . SER A 1 86 ? 2.875 -1.017 -13.987 1.00 87.50 86 SER A N 1
ATOM 720 C CA . SER A 1 86 ? 3.078 -1.486 -15.359 1.00 87.50 86 SER A CA 1
ATOM 721 C C . SER A 1 86 ? 4.250 -2.451 -15.485 1.00 87.50 86 SER A C 1
ATOM 723 O O . SER A 1 86 ? 5.221 -2.353 -14.743 1.00 87.50 86 SER A O 1
ATOM 725 N N . ASN A 1 87 ? 4.177 -3.336 -16.481 1.00 80.81 87 ASN A N 1
ATOM 726 C CA . ASN A 1 87 ? 5.222 -4.313 -16.825 1.00 80.81 87 ASN A CA 1
ATOM 727 C C . ASN A 1 87 ? 6.526 -3.690 -17.365 1.00 80.81 87 ASN A C 1
ATOM 729 O O . ASN A 1 87 ? 7.534 -4.379 -17.490 1.00 80.81 87 ASN A O 1
ATOM 733 N N . VAL A 1 88 ? 6.510 -2.397 -17.694 1.00 73.31 88 VAL A N 1
ATOM 734 C CA . VAL A 1 88 ? 7.672 -1.639 -18.164 1.00 73.31 88 VAL A CA 1
ATOM 735 C C . VAL A 1 88 ? 7.902 -0.458 -17.220 1.00 73.31 88 VAL A C 1
ATOM 737 O O . VAL A 1 88 ? 7.000 0.369 -17.035 1.00 73.31 88 VAL A O 1
ATOM 740 N N . SER A 1 89 ? 9.097 -0.369 -16.627 1.00 65.00 89 SER A N 1
ATOM 741 C CA . SER A 1 89 ? 9.577 0.860 -15.984 1.00 65.00 89 SER A CA 1
ATOM 742 C C . SER A 1 89 ? 9.933 1.859 -17.083 1.00 65.00 89 SER A C 1
ATOM 744 O O . SER A 1 89 ? 10.611 1.490 -18.040 1.00 65.00 89 SER A O 1
ATOM 746 N N . LYS A 1 90 ? 9.410 3.082 -16.983 1.00 57.59 90 LYS A N 1
ATOM 747 C CA . LYS A 1 90 ? 9.618 4.133 -17.987 1.00 57.59 90 LYS A CA 1
ATOM 748 C C . LYS A 1 90 ? 11.096 4.463 -18.172 1.00 57.59 90 LYS A C 1
ATOM 750 O O . LYS A 1 90 ? 11.791 4.503 -17.134 1.00 57.59 90 LYS A O 1
#

Sequence (90 aa):
MVKKDNIWVLCKLYLDEKNTQLNKLQEDDIFKIIQNSNTPLFVLIKEEFDKNALIFYGKIFKTILFNPFSIIFANLELRIFIIKTSNVSK

Secondary structure (DSSP, 8-state):
-----EEEEEEE----GGG----HHHHHHHHHHHHT-SS-HHHHHHHHHHHHHHHHHHHHHHHHHHTT-EEEEEETTTTEEEEEEESS--